Protein AF-A0A931Y1E7-F1 (afdb_monomer)

Mean predicted aligned error: 15.34 Å

Sequence (75 aa):
MSEADRRSRAAARAARMTLHRTRLQPHEADFSPVAGEDALSLVTRLTEEGWTAAGLPEPSYSRSEIPVRFVRRKR

Solvent-accessible surface area (backbone atoms only — not comparable to full-atom values): 5072 Å² total; per-residue (Å²): 136,55,72,68,60,50,50,54,54,51,51,59,48,58,77,64,60,75,84,48,89,84,69,58,69,80,78,74,81,69,90,74,73,72,55,73,69,60,33,51,56,50,53,52,52,55,48,56,50,51,29,56,75,68,74,44,80,78,85,85,74,58,87,87,66,52,95,68,79,91,73,83,78,81,128

Structure (mmCIF, N/CA/C/O backbone):
data_AF-A0A931Y1E7-F1
#
_entry.id   AF-A0A931Y1E7-F1
#
loop_
_atom_site.group_PDB
_atom_site.id
_atom_site.type_symbol
_atom_site.label_atom_id
_atom_site.label_alt_id
_atom_site.label_comp_id
_atom_site.label_asym_id
_atom_site.label_entity_id
_atom_site.label_seq_id
_atom_site.pdbx_PDB_ins_code
_atom_site.Cartn_x
_atom_site.Cartn_y
_atom_site.Cartn_z
_atom_site.occupancy
_atom_site.B_iso_or_equiv
_atom_site.auth_seq_id
_atom_site.auth_comp_id
_atom_site.auth_asym_id
_atom_site.auth_atom_id
_atom_site.pdbx_PDB_model_num
ATOM 1 N N . MET A 1 1 ? -6.948 37.415 -16.310 1.00 59.78 1 MET A N 1
ATOM 2 C CA . MET A 1 1 ? -7.562 36.121 -15.926 1.00 59.78 1 MET A CA 1
ATOM 3 C C . MET A 1 1 ? -7.252 35.896 -14.461 1.00 59.78 1 MET A C 1
ATOM 5 O O . MET A 1 1 ? -6.071 35.835 -14.134 1.00 59.78 1 MET A O 1
ATOM 9 N N . SER A 1 2 ? -8.263 35.877 -13.595 1.00 81.44 2 SER A N 1
ATOM 10 C CA . SER A 1 2 ? -8.033 35.810 -12.150 1.00 81.44 2 SER A CA 1
ATOM 11 C C . SER A 1 2 ? -7.706 34.383 -11.699 1.00 81.44 2 SER A C 1
ATOM 13 O O . SER A 1 2 ? -7.997 33.402 -12.389 1.00 81.44 2 SER A O 1
ATOM 15 N N . GLU A 1 3 ? -7.101 34.256 -10.522 1.00 77.94 3 GLU A N 1
ATOM 16 C CA . GLU A 1 3 ? -6.818 32.955 -9.914 1.00 77.94 3 GLU A CA 1
ATOM 17 C C . GLU A 1 3 ? -8.111 32.194 -9.568 1.00 77.94 3 GLU A C 1
ATOM 19 O O . GLU A 1 3 ? -8.188 30.973 -9.716 1.00 77.94 3 GLU A O 1
ATOM 24 N N . ALA A 1 4 ? -9.172 32.928 -9.222 1.00 77.94 4 ALA A N 1
ATOM 25 C CA . ALA A 1 4 ? -10.507 32.376 -9.021 1.00 77.94 4 ALA A CA 1
ATOM 26 C C . ALA A 1 4 ? -11.061 31.740 -10.311 1.00 77.94 4 ALA A C 1
ATOM 28 O O . ALA A 1 4 ? -11.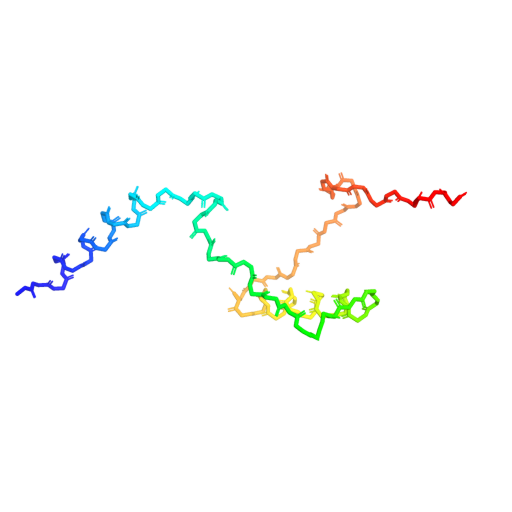574 30.618 -10.278 1.00 77.94 4 ALA A O 1
ATOM 29 N N . ASP A 1 5 ? -10.855 32.380 -11.469 1.00 79.12 5 ASP A N 1
ATOM 30 C CA . ASP A 1 5 ? -11.282 31.837 -12.767 1.00 79.12 5 ASP A CA 1
ATOM 31 C C . ASP A 1 5 ? -10.503 30.577 -13.155 1.00 79.12 5 ASP A C 1
ATOM 33 O O . ASP A 1 5 ? -11.014 29.714 -13.876 1.00 79.12 5 ASP A O 1
ATOM 37 N N . ARG A 1 6 ? -9.232 30.465 -12.744 1.00 75.19 6 ARG A N 1
ATOM 38 C CA . ARG A 1 6 ? -8.434 29.249 -12.970 1.00 75.19 6 ARG A CA 1
ATOM 39 C C . ARG A 1 6 ? -8.943 28.093 -12.118 1.00 75.19 6 ARG A C 1
ATOM 41 O O . ARG A 1 6 ? -9.164 27.012 -12.665 1.00 75.19 6 ARG A O 1
ATOM 48 N N . ARG A 1 7 ? -9.184 28.325 -10.823 1.00 76.88 7 ARG A N 1
ATOM 49 C CA . ARG A 1 7 ? -9.690 27.294 -9.901 1.00 76.88 7 ARG A CA 1
ATOM 50 C C . ARG A 1 7 ? -11.077 26.801 -10.291 1.00 76.88 7 ARG A C 1
ATOM 52 O O . ARG A 1 7 ? -11.285 25.594 -10.348 1.00 76.88 7 ARG A O 1
ATOM 59 N N . SER A 1 8 ? -11.987 27.708 -10.647 1.00 79.12 8 SER A N 1
ATOM 60 C CA . SER A 1 8 ? -13.340 27.350 -11.095 1.00 79.12 8 SER A CA 1
ATOM 61 C C . SER A 1 8 ? -13.309 26.444 -12.335 1.00 79.12 8 SER A C 1
ATOM 63 O O . SER A 1 8 ? -13.954 25.394 -12.377 1.00 79.12 8 SER A O 1
ATOM 65 N N . ARG A 1 9 ? -12.450 26.759 -13.314 1.00 75.69 9 ARG A N 1
ATOM 66 C CA . ARG A 1 9 ? -12.269 25.909 -14.503 1.00 75.69 9 ARG A CA 1
ATOM 67 C C . ARG A 1 9 ? -11.588 24.575 -14.198 1.00 75.69 9 ARG A C 1
ATOM 69 O O . ARG A 1 9 ? -11.918 23.583 -14.841 1.00 75.69 9 ARG A O 1
ATOM 76 N N . ALA A 1 10 ? -10.656 24.526 -13.249 1.00 71.56 10 ALA A N 1
ATOM 77 C CA . ALA A 1 10 ? -10.035 23.275 -12.816 1.00 71.56 10 ALA A CA 1
ATOM 78 C C . ALA A 1 10 ? -11.046 22.353 -12.111 1.00 71.56 10 ALA A C 1
ATOM 80 O O . ALA A 1 10 ? -11.131 21.176 -12.458 1.00 71.56 10 ALA A O 1
ATOM 81 N N . ALA A 1 11 ? -11.874 22.898 -11.216 1.00 71.06 11 ALA A N 1
ATOM 82 C CA . ALA A 1 11 ? -12.938 22.163 -10.536 1.00 71.06 11 ALA A CA 1
ATOM 83 C C . ALA A 1 11 ? -13.997 21.636 -11.521 1.00 71.06 11 ALA A C 1
ATOM 85 O O . ALA A 1 11 ? -14.377 20.469 -11.456 1.00 71.06 11 ALA A O 1
ATOM 86 N N . ALA A 1 12 ? -14.401 22.451 -12.503 1.00 71.06 12 ALA A N 1
ATOM 87 C CA . ALA A 1 12 ? -15.324 22.028 -13.557 1.00 71.06 12 ALA A CA 1
ATOM 88 C C . ALA A 1 12 ? -14.750 20.914 -14.458 1.00 71.06 12 ALA A C 1
ATOM 90 O O . ALA A 1 12 ? -15.504 20.075 -14.951 1.00 71.06 12 ALA A O 1
ATOM 91 N N . ARG A 1 13 ? -13.422 20.877 -14.668 1.00 66.06 13 ARG A N 1
ATOM 92 C CA . ARG A 1 13 ? -12.749 19.767 -15.369 1.00 66.06 13 ARG A CA 1
ATOM 93 C C . ARG A 1 13 ? -12.705 18.506 -14.516 1.00 66.06 13 ARG A C 1
ATOM 95 O O . ARG A 1 13 ? -13.048 17.446 -15.026 1.00 66.06 13 ARG A O 1
ATOM 102 N N . ALA A 1 14 ? -12.345 18.625 -13.240 1.00 60.56 14 ALA A N 1
ATOM 103 C CA . ALA A 1 14 ? -12.305 17.497 -12.313 1.00 60.56 14 ALA A CA 1
ATOM 104 C C . ALA A 1 14 ? -13.688 16.837 -12.161 1.00 60.56 14 ALA A C 1
ATOM 106 O O . ALA A 1 14 ? -13.797 15.620 -12.256 1.00 60.56 14 ALA A O 1
ATOM 107 N N . ALA A 1 15 ? -14.757 17.634 -12.054 1.00 57.97 15 ALA A N 1
ATOM 108 C CA . ALA A 1 15 ? -16.136 17.142 -11.973 1.00 57.97 15 ALA A CA 1
ATOM 109 C C . ALA A 1 15 ? -16.620 16.414 -13.247 1.00 57.97 15 ALA A C 1
ATOM 111 O O . ALA A 1 15 ? -17.580 15.650 -13.194 1.00 57.97 15 ALA A O 1
ATOM 112 N N . ARG A 1 16 ? -15.966 16.641 -14.397 1.00 54.75 16 ARG A N 1
ATOM 113 C CA . ARG A 1 16 ? -16.254 15.987 -15.688 1.00 54.75 16 ARG A CA 1
ATOM 114 C C . ARG A 1 16 ? -15.260 14.884 -16.056 1.00 54.75 16 ARG A C 1
ATOM 116 O O . ARG A 1 16 ? -15.426 14.261 -17.103 1.00 54.75 16 ARG A O 1
ATOM 123 N N . MET A 1 17 ? -14.237 14.628 -15.240 1.00 44.12 17 MET A N 1
ATOM 124 C CA . MET A 1 17 ? -13.315 13.517 -15.467 1.00 44.12 17 MET A CA 1
ATOM 125 C C . MET A 1 17 ? -13.992 12.206 -15.072 1.00 44.12 17 MET A C 1
ATOM 127 O O . MET A 1 17 ? -13.813 11.678 -13.980 1.00 44.12 17 MET A O 1
ATOM 131 N N . THR A 1 18 ? -14.787 11.663 -15.987 1.00 52.66 18 THR A N 1
ATOM 132 C CA . THR A 1 18 ? -15.257 10.283 -15.902 1.00 52.66 18 THR A CA 1
ATOM 133 C C . THR A 1 18 ? -14.041 9.377 -16.096 1.00 52.66 18 THR A C 1
ATOM 135 O O . THR A 1 18 ? -13.527 9.242 -17.209 1.00 52.66 18 THR A O 1
ATOM 138 N N . LEU A 1 19 ? -13.528 8.799 -15.007 1.00 49.72 19 LEU A N 1
ATOM 139 C CA . LEU A 1 19 ? -12.440 7.824 -15.056 1.00 49.72 19 LEU A CA 1
ATOM 140 C C . LEU A 1 19 ? -12.945 6.561 -15.760 1.00 49.72 19 LEU A C 1
ATOM 142 O O . LEU A 1 19 ? -13.594 5.701 -15.172 1.00 49.72 19 LEU A O 1
ATOM 146 N N . HIS A 1 20 ? -12.678 6.474 -17.059 1.0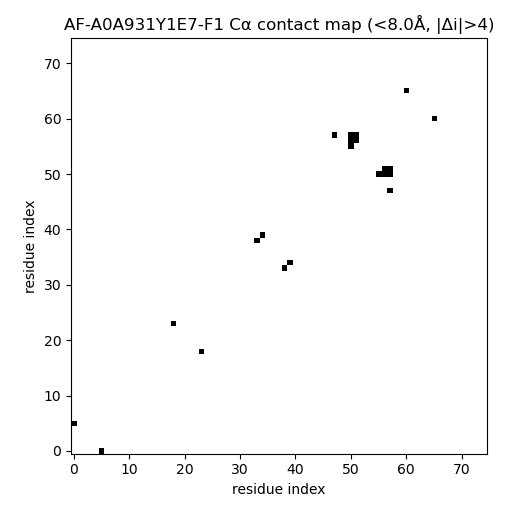0 48.47 20 HIS A N 1
ATOM 147 C CA . HIS A 1 20 ? -12.985 5.295 -17.851 1.00 48.47 20 HIS A CA 1
ATOM 148 C C . HIS A 1 20 ? -11.877 4.264 -17.624 1.00 48.47 20 HIS A C 1
ATOM 150 O O . HIS A 1 20 ? -10.713 4.541 -17.914 1.00 48.47 20 HIS A O 1
ATOM 156 N N . ARG A 1 21 ? -12.229 3.059 -17.158 1.00 50.91 21 ARG A N 1
ATOM 157 C CA . ARG A 1 21 ? -11.283 1.953 -16.896 1.00 50.91 21 ARG A CA 1
ATOM 158 C C . ARG A 1 21 ? -10.355 1.640 -18.084 1.00 50.91 21 ARG A C 1
ATOM 160 O O . ARG A 1 21 ? -9.267 1.123 -17.889 1.00 50.91 21 ARG A O 1
ATOM 167 N N . THR A 1 22 ? -10.784 1.970 -19.300 1.00 53.00 22 THR A N 1
ATOM 168 C CA . THR A 1 22 ? -10.069 1.737 -20.564 1.00 53.00 22 THR A CA 1
ATOM 169 C C . THR A 1 22 ? -9.223 2.918 -21.058 1.00 53.00 22 THR A C 1
ATOM 171 O O . THR A 1 22 ? -8.586 2.796 -22.098 1.00 53.00 22 THR A O 1
ATOM 174 N N . ARG A 1 23 ? -9.246 4.074 -20.374 1.00 49.03 23 ARG A N 1
ATOM 175 C CA . ARG A 1 23 ? -8.482 5.288 -20.738 1.00 49.03 23 ARG A CA 1
ATOM 176 C C . ARG A 1 23 ? -7.375 5.648 -19.747 1.00 49.03 23 ARG A C 1
ATOM 178 O O . ARG A 1 23 ? -6.656 6.617 -19.979 1.00 49.03 23 ARG A O 1
ATOM 185 N N . LEU A 1 24 ? -7.230 4.884 -18.665 1.00 58.22 24 LEU A N 1
ATOM 186 C CA . LEU A 1 24 ? -5.940 4.801 -17.988 1.00 58.22 24 LEU A CA 1
ATOM 187 C C . LEU A 1 24 ? -4.965 4.265 -19.042 1.00 58.22 24 LEU A C 1
ATOM 189 O O . LEU A 1 24 ? -5.333 3.351 -19.779 1.00 58.22 24 LEU A O 1
ATOM 193 N N . GLN A 1 25 ? -3.824 4.930 -19.213 1.00 52.25 25 GLN A N 1
ATOM 194 C CA . GLN A 1 25 ? -2.856 4.664 -20.282 1.00 52.25 25 GLN A CA 1
ATOM 195 C C . GLN A 1 25 ? -2.591 3.158 -20.468 1.00 52.25 25 GLN A C 1
ATOM 197 O O . GLN A 1 25 ? -2.774 2.399 -19.511 1.00 52.25 25 GLN A O 1
ATOM 202 N N . PRO A 1 26 ? -2.193 2.700 -21.677 1.00 54.09 26 PRO A N 1
ATOM 203 C CA . PRO A 1 26 ? -1.795 1.308 -21.861 1.00 54.09 26 PRO A CA 1
ATOM 204 C C . PRO A 1 26 ? -0.826 0.936 -20.744 1.00 54.09 26 PRO A C 1
ATOM 206 O O . PRO A 1 26 ? 0.118 1.681 -20.493 1.00 54.09 26 PRO A O 1
ATOM 209 N N . HIS A 1 27 ? -1.133 -0.155 -20.039 1.00 56.91 27 HIS A N 1
ATOM 210 C CA . HIS A 1 27 ? -0.310 -0.670 -18.953 1.00 56.91 27 HIS A CA 1
ATOM 211 C C . HIS A 1 27 ? 1.122 -0.739 -19.486 1.00 56.91 27 HIS A C 1
ATOM 213 O O . HIS A 1 27 ? 1.382 -1.519 -20.406 1.00 56.91 27 HIS A O 1
ATOM 219 N N . GLU A 1 28 ? 2.013 0.133 -19.004 1.00 60.38 28 GLU A N 1
ATOM 220 C CA . GLU A 1 28 ? 3.415 0.041 -19.387 1.00 60.38 28 GLU A CA 1
ATOM 221 C C . GLU A 1 28 ? 3.876 -1.358 -18.994 1.00 60.38 28 GLU A C 1
ATOM 223 O O . GLU A 1 28 ? 3.582 -1.844 -17.894 1.00 60.38 28 GLU A O 1
ATOM 228 N N . ALA A 1 29 ? 4.487 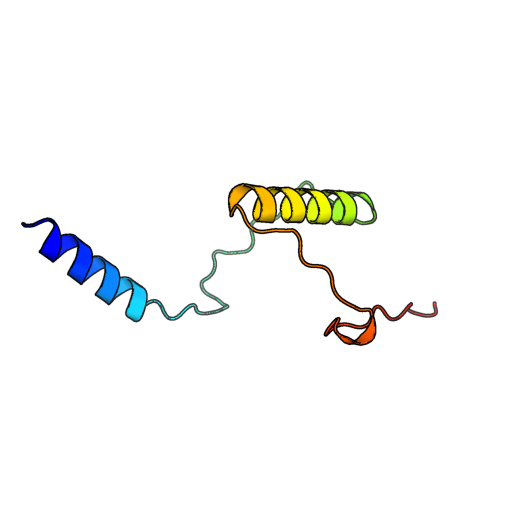-2.049 -19.954 1.00 54.78 29 ALA A N 1
ATOM 229 C CA . ALA A 1 29 ? 5.050 -3.354 -19.696 1.00 54.78 29 ALA A CA 1
ATOM 230 C C . ALA A 1 29 ? 6.183 -3.151 -18.693 1.00 54.78 29 ALA A C 1
ATOM 232 O O . ALA A 1 29 ? 7.213 -2.563 -19.018 1.00 54.78 29 ALA A O 1
ATOM 233 N N . ASP A 1 30 ? 5.964 -3.605 -17.464 1.00 63.47 30 ASP A N 1
ATOM 234 C CA . ASP A 1 30 ? 7.027 -3.697 -16.483 1.00 63.47 30 ASP A CA 1
ATOM 235 C C . ASP A 1 30 ? 7.967 -4.818 -16.936 1.00 63.47 30 ASP A C 1
ATOM 237 O O . ASP A 1 30 ? 7.604 -5.997 -16.933 1.00 63.47 30 ASP A O 1
ATOM 241 N N . PHE A 1 31 ? 9.153 -4.439 -17.411 1.00 64.00 31 PHE A N 1
ATOM 242 C CA . PHE A 1 31 ? 10.184 -5.380 -17.851 1.00 64.00 31 PHE A CA 1
ATOM 243 C C . PHE A 1 31 ? 10.964 -5.991 -16.677 1.00 64.00 31 PHE A C 1
ATOM 245 O O 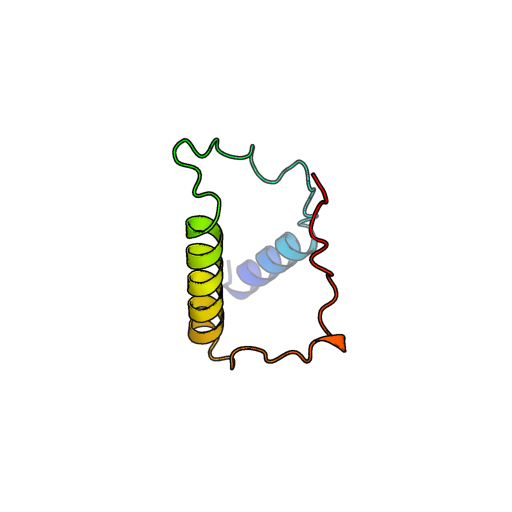. PHE A 1 31 ? 11.781 -6.886 -16.894 1.00 64.00 31 PHE A O 1
ATOM 252 N N . SER A 1 32 ? 10.678 -5.552 -15.449 1.00 71.81 32 SER A N 1
ATOM 253 C CA . SER A 1 32 ? 11.306 -6.012 -14.212 1.00 71.81 32 SER A CA 1
ATOM 254 C C . SER A 1 32 ? 10.249 -6.261 -13.124 1.00 71.81 32 SER A C 1
ATOM 256 O O . SER A 1 32 ? 10.359 -5.702 -12.030 1.00 71.81 32 SER A O 1
ATOM 258 N N . PRO A 1 33 ? 9.219 -7.089 -13.390 1.00 73.50 33 PRO A N 1
ATOM 259 C CA . PRO A 1 33 ? 8.102 -7.235 -12.473 1.00 73.50 33 PRO A CA 1
ATOM 260 C C . PRO A 1 33 ? 8.576 -7.835 -11.150 1.00 73.50 33 PRO A C 1
ATOM 262 O O . PRO A 1 33 ? 9.101 -8.950 -11.101 1.00 73.50 33 PRO A O 1
ATOM 265 N N . VAL A 1 34 ? 8.349 -7.105 -10.060 1.00 73.81 34 VAL A N 1
ATOM 266 C CA . VAL A 1 34 ? 8.571 -7.628 -8.712 1.00 73.81 34 VAL A CA 1
ATOM 267 C C . VAL A 1 34 ? 7.443 -8.612 -8.400 1.00 73.81 34 VAL A C 1
ATOM 269 O O . VAL A 1 34 ? 6.262 -8.282 -8.520 1.00 73.81 34 VAL A O 1
ATOM 272 N N . ALA A 1 35 ? 7.792 -9.838 -8.013 1.00 76.44 35 ALA A N 1
ATOM 273 C CA . ALA A 1 35 ? 6.836 -10.919 -7.787 1.00 76.44 35 ALA A CA 1
ATOM 274 C C . ALA A 1 35 ? 7.069 -11.620 -6.443 1.00 76.44 35 ALA A C 1
ATOM 276 O O . ALA A 1 35 ? 8.114 -11.482 -5.814 1.00 76.44 35 ALA A O 1
ATOM 277 N N . GLY A 1 36 ? 6.082 -12.409 -6.013 1.00 79.00 36 GLY A N 1
ATOM 278 C CA . GLY A 1 36 ? 6.203 -13.248 -4.822 1.00 79.00 36 GLY A CA 1
ATOM 279 C C . GLY A 1 36 ? 6.402 -12.440 -3.538 1.00 79.00 36 GLY A C 1
ATOM 280 O O . GLY A 1 36 ? 5.657 -11.501 -3.267 1.00 79.00 36 GLY A O 1
ATOM 281 N N . GLU A 1 37 ? 7.379 -12.846 -2.733 1.00 81.94 37 GLU A N 1
ATOM 282 C CA . GLU A 1 37 ? 7.677 -12.233 -1.435 1.00 81.94 37 GLU A CA 1
ATOM 283 C C . GLU A 1 37 ? 8.164 -10.785 -1.569 1.00 81.94 37 GLU A C 1
ATOM 285 O O . GLU A 1 37 ? 7.720 -9.917 -0.817 1.00 81.94 37 GLU A O 1
ATOM 290 N N . ASP A 1 38 ? 8.976 -10.497 -2.587 1.00 70.00 38 ASP A N 1
ATOM 291 C CA . ASP A 1 38 ? 9.497 -9.151 -2.833 1.00 70.00 38 ASP A CA 1
ATOM 292 C C . ASP A 1 38 ? 8.372 -8.160 -3.155 1.00 70.00 38 ASP A C 1
ATOM 294 O O . ASP A 1 38 ? 8.397 -7.011 -2.711 1.00 70.00 38 ASP A O 1
ATOM 298 N N . ALA A 1 39 ? 7.337 -8.615 -3.870 1.00 75.75 39 ALA A N 1
ATOM 299 C CA . ALA A 1 39 ? 6.178 -7.788 -4.190 1.00 75.75 39 ALA A CA 1
ATOM 300 C C . ALA A 1 39 ? 5.379 -7.443 -2.931 1.00 75.75 39 ALA A C 1
ATOM 302 O O . ALA A 1 39 ? 4.943 -6.305 -2.763 1.00 75.75 39 ALA A O 1
ATOM 303 N N . LEU A 1 40 ? 5.216 -8.413 -2.027 1.00 78.56 40 LEU A N 1
ATOM 304 C CA . LEU A 1 40 ? 4.553 -8.194 -0.743 1.00 78.56 40 LEU A CA 1
ATOM 305 C C . LEU A 1 40 ? 5.355 -7.214 0.118 1.00 78.56 40 LEU A C 1
ATOM 307 O O . LEU A 1 40 ? 4.783 -6.257 0.626 1.00 78.56 40 LEU A O 1
ATOM 311 N N . SER A 1 41 ? 6.675 -7.401 0.217 1.00 79.88 41 SER A N 1
ATOM 312 C CA . SER A 1 41 ? 7.572 -6.494 0.947 1.00 79.88 41 SER A CA 1
ATOM 313 C C . SE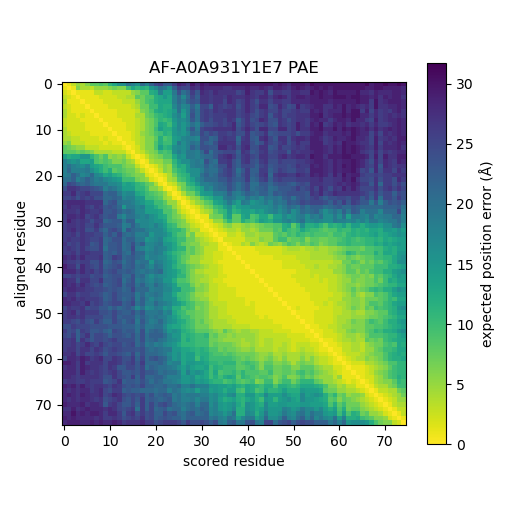R A 1 41 ? 7.501 -5.058 0.420 1.00 79.88 41 SER A C 1
ATOM 315 O O . SER A 1 41 ? 7.456 -4.107 1.203 1.00 79.88 41 SER A O 1
ATOM 317 N N . LEU A 1 42 ? 7.475 -4.891 -0.905 1.0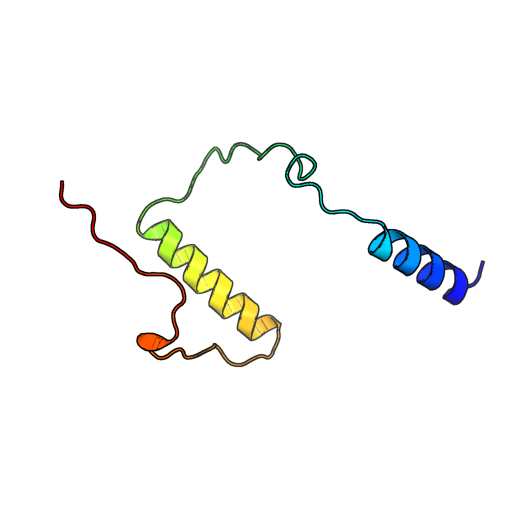0 80.56 42 LEU A N 1
ATOM 318 C CA . LEU A 1 42 ? 7.368 -3.583 -1.543 1.00 80.56 42 LEU A CA 1
ATOM 319 C C . LEU A 1 42 ? 6.016 -2.920 -1.253 1.00 80.56 42 LEU A C 1
ATOM 321 O O . LEU A 1 42 ? 5.982 -1.762 -0.846 1.00 80.56 42 LEU A O 1
ATOM 325 N N . VAL A 1 43 ? 4.907 -3.647 -1.428 1.00 87.50 43 VAL A N 1
ATOM 326 C CA . VAL A 1 43 ? 3.557 -3.119 -1.172 1.00 87.50 43 VAL A CA 1
ATOM 327 C C . VAL A 1 43 ? 3.388 -2.719 0.291 1.00 87.50 43 VAL A C 1
ATOM 329 O O . VAL A 1 43 ? 2.829 -1.655 0.558 1.00 87.50 43 VAL A O 1
ATOM 332 N N . THR A 1 44 ? 3.890 -3.525 1.230 1.00 87.75 44 THR A N 1
ATOM 333 C CA . THR A 1 44 ? 3.858 -3.198 2.661 1.00 87.75 44 THR A CA 1
ATOM 334 C C . THR A 1 44 ? 4.592 -1.887 2.934 1.00 87.75 44 THR A C 1
ATOM 336 O O . THR A 1 44 ? 3.985 -0.964 3.471 1.00 87.75 44 THR A O 1
ATOM 339 N N . ARG A 1 45 ? 5.841 -1.746 2.464 1.00 88.81 45 ARG A N 1
ATOM 340 C CA . ARG A 1 45 ? 6.628 -0.515 2.657 1.00 88.81 45 ARG A CA 1
ATOM 341 C C . ARG A 1 45 ? 5.955 0.719 2.063 1.00 88.81 45 ARG A C 1
ATOM 343 O O . ARG A 1 45 ? 5.821 1.729 2.742 1.00 88.81 45 ARG A O 1
ATOM 350 N N . LEU A 1 46 ? 5.471 0.630 0.824 1.00 90.69 46 LEU A N 1
ATOM 351 C CA . LEU A 1 46 ? 4.767 1.746 0.180 1.00 90.69 46 LEU A CA 1
ATOM 352 C C . LEU A 1 46 ? 3.482 2.131 0.925 1.00 90.69 46 LEU A C 1
ATOM 354 O O . LEU A 1 46 ? 3.099 3.300 0.941 1.00 90.69 46 LEU A O 1
ATOM 358 N N . THR A 1 47 ? 2.812 1.156 1.542 1.00 89.31 47 THR A N 1
ATOM 359 C CA . THR A 1 47 ? 1.622 1.407 2.359 1.00 89.31 47 THR A CA 1
ATOM 360 C C . THR A 1 47 ? 1.996 2.185 3.620 1.00 89.31 47 THR A C 1
ATOM 362 O O . THR A 1 47 ? 1.413 3.240 3.865 1.00 89.31 47 THR A O 1
ATOM 365 N N . GLU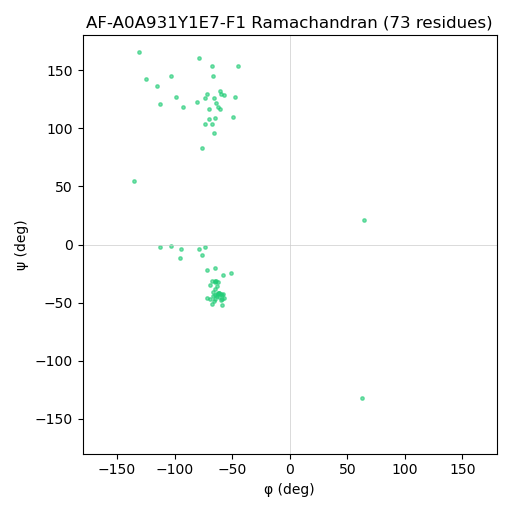 A 1 48 ? 2.992 1.720 4.375 1.00 89.44 48 GLU A N 1
ATOM 366 C CA . GLU A 1 48 ? 3.503 2.388 5.584 1.00 89.44 48 GLU A CA 1
ATOM 367 C C . GLU A 1 48 ? 3.974 3.823 5.296 1.00 89.44 48 GLU A C 1
ATOM 369 O O . GLU A 1 48 ? 3.607 4.772 6.000 1.00 89.44 48 GLU A O 1
ATOM 374 N N . GLU A 1 49 ? 4.742 4.005 4.219 1.00 92.06 49 GLU A N 1
ATOM 375 C CA . GLU A 1 49 ? 5.206 5.316 3.762 1.00 92.06 49 GLU A CA 1
ATOM 376 C C . GLU A 1 49 ? 4.032 6.228 3.388 1.00 92.06 49 GLU A C 1
ATOM 378 O O . GLU A 1 49 ? 4.020 7.403 3.755 1.00 92.06 49 GLU A O 1
ATOM 383 N N . GLY A 1 50 ? 3.014 5.691 2.709 1.00 92.31 50 GLY A N 1
ATOM 384 C CA . GLY A 1 50 ? 1.812 6.428 2.328 1.00 92.31 50 GLY A CA 1
ATOM 385 C C . GLY A 1 50 ? 1.019 6.951 3.529 1.00 92.31 50 GLY A C 1
ATOM 386 O O . GLY A 1 50 ? 0.632 8.122 3.543 1.00 92.31 50 GLY A O 1
ATOM 387 N N . TRP A 1 51 ? 0.814 6.123 4.558 1.00 90.94 51 TRP A N 1
ATOM 388 C CA . TRP A 1 51 ? 0.152 6.539 5.803 1.00 90.94 51 TRP A CA 1
ATOM 389 C C . TRP A 1 51 ? 0.969 7.592 6.554 1.00 90.94 51 TRP A C 1
ATOM 391 O O . TRP A 1 51 ? 0.427 8.625 6.958 1.00 90.94 51 TRP A O 1
ATOM 401 N N . THR A 1 52 ? 2.285 7.383 6.644 1.00 92.06 52 THR A N 1
ATOM 402 C CA . THR A 1 52 ? 3.216 8.337 7.258 1.00 92.06 52 THR A CA 1
ATOM 403 C C . THR A 1 52 ? 3.185 9.691 6.547 1.00 92.06 52 THR A C 1
ATOM 405 O O . THR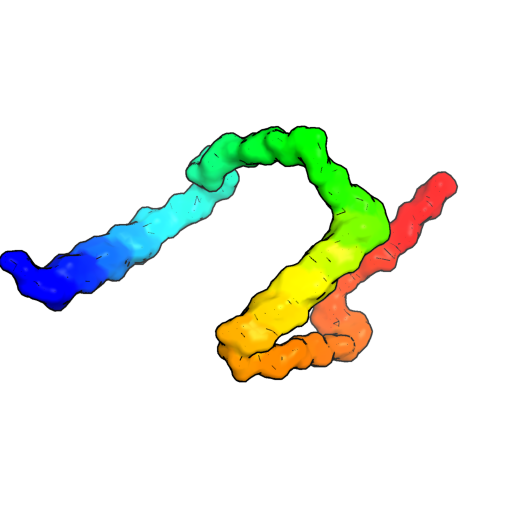 A 1 52 ? 3.043 10.728 7.194 1.00 92.06 52 THR A O 1
ATOM 408 N N . ALA A 1 53 ? 3.250 9.699 5.213 1.00 92.94 53 ALA A N 1
ATOM 409 C CA . ALA A 1 53 ? 3.197 10.914 4.401 1.00 92.94 53 ALA A CA 1
ATOM 410 C C . ALA A 1 53 ? 1.848 11.643 4.514 1.00 92.94 53 ALA A C 1
ATOM 412 O O . ALA A 1 53 ? 1.799 12.871 4.442 1.00 92.94 53 ALA A O 1
ATOM 413 N N . ALA A 1 54 ? 0.758 10.902 4.725 1.00 93.62 54 ALA A N 1
ATOM 414 C CA . ALA A 1 54 ? -0.563 11.463 4.985 1.00 93.62 54 ALA A CA 1
ATOM 415 C C . ALA A 1 54 ? -0.731 11.997 6.423 1.00 93.62 54 ALA A C 1
ATOM 417 O O . ALA A 1 54 ? -1.745 12.633 6.712 1.00 93.62 54 ALA A O 1
ATOM 418 N N . GLY A 1 55 ? 0.228 11.748 7.326 1.00 94.50 55 GLY A N 1
ATOM 419 C CA . GLY A 1 55 ? 0.122 12.096 8.746 1.00 94.50 55 GLY A CA 1
ATOM 420 C C . GLY A 1 55 ? -0.988 11.333 9.474 1.00 94.50 55 GLY A C 1
ATOM 421 O O . GLY A 1 55 ? -1.489 11.794 10.499 1.00 94.50 55 GLY A O 1
ATOM 422 N N . LEU A 1 56 ? -1.409 10.195 8.922 1.00 92.75 56 LEU A N 1
ATOM 423 C CA . LEU A 1 56 ? -2.470 9.359 9.464 1.00 92.75 56 LEU A CA 1
ATOM 424 C C . LEU A 1 56 ? -1.851 8.134 10.153 1.00 92.75 56 LEU A C 1
ATOM 426 O O . LEU A 1 56 ? -0.837 7.619 9.683 1.00 92.75 56 LEU A O 1
ATOM 430 N N . PRO A 1 57 ? -2.442 7.642 11.255 1.00 88.88 57 PRO A N 1
ATOM 431 C CA . PRO A 1 57 ? -1.975 6.414 11.880 1.00 88.88 57 PRO A CA 1
ATOM 432 C C . PRO A 1 57 ? -2.226 5.223 10.955 1.00 88.88 57 PRO A C 1
ATOM 434 O O . PRO A 1 57 ? -3.244 5.172 10.262 1.00 88.88 57 PRO A O 1
ATOM 437 N N . GLU A 1 58 ? -1.320 4.249 10.983 1.00 85.12 58 GLU A N 1
ATOM 438 C CA . GLU A 1 58 ? -1.510 3.005 10.247 1.00 85.12 58 GLU A CA 1
ATOM 439 C C . GLU A 1 58 ? -2.784 2.290 10.739 1.00 85.12 58 GLU A C 1
ATOM 441 O O . GLU A 1 58 ? -3.012 2.174 11.951 1.00 85.12 58 GLU A O 1
ATOM 446 N N . PRO A 1 59 ? -3.659 1.836 9.829 1.00 84.44 59 PRO A N 1
ATOM 447 C CA . PRO A 1 59 ? -4.921 1.245 10.217 1.00 84.44 59 PRO A CA 1
ATOM 448 C C . PRO A 1 59 ? -4.701 -0.138 10.833 1.00 84.44 59 PRO A C 1
ATOM 450 O O . PRO A 1 59 ? -4.082 -1.019 10.239 1.00 84.44 59 PRO A O 1
ATOM 453 N N . SER A 1 60 ? -5.289 -0.359 12.008 1.00 84.62 60 SER A N 1
ATOM 454 C CA . SER A 1 60 ? -5.415 -1.696 12.585 1.00 84.62 60 SER A CA 1
ATOM 455 C C . SER A 1 60 ? -6.811 -2.238 12.296 1.00 84.62 60 SER A C 1
ATOM 457 O O . SER A 1 60 ? -7.816 -1.586 12.571 1.00 84.62 60 SER A O 1
ATOM 459 N N . TYR A 1 61 ? -6.869 -3.434 11.716 1.00 82.69 61 TYR A N 1
ATOM 460 C CA . TYR A 1 61 ? -8.119 -4.137 11.450 1.00 82.69 61 TYR A CA 1
ATOM 461 C C . TYR A 1 61 ? -8.160 -5.413 12.278 1.00 82.69 61 TYR A C 1
ATOM 463 O O . TYR A 1 61 ? -7.189 -6.176 12.317 1.00 82.69 61 TYR A O 1
ATOM 471 N N . SER A 1 62 ? -9.304 -5.701 12.893 1.00 84.38 62 SER A N 1
ATOM 472 C CA . SER A 1 62 ? -9.556 -7.049 13.386 1.00 84.38 62 SER A CA 1
ATOM 473 C C . SER A 1 62 ? -9.706 -8.007 12.201 1.00 84.38 62 SER A C 1
ATOM 475 O O . SER A 1 62 ? -10.124 -7.639 11.101 1.00 84.38 62 SER A O 1
ATOM 477 N N . ARG A 1 63 ? -9.404 -9.292 12.415 1.00 77.62 63 ARG A N 1
ATOM 478 C CA . ARG A 1 63 ? -9.503 -10.305 11.351 1.00 77.62 63 ARG A CA 1
ATOM 479 C C . ARG A 1 63 ? -10.916 -10.409 10.753 1.00 77.62 63 ARG A C 1
ATOM 481 O O . ARG A 1 63 ? -11.055 -10.818 9.604 1.00 77.62 63 ARG A O 1
ATOM 488 N N . SER A 1 64 ? -11.947 -10.058 11.520 1.00 84.25 64 SER A N 1
ATOM 489 C CA . SER A 1 64 ? -13.351 -10.014 11.090 1.00 84.25 64 SER A CA 1
ATOM 490 C C . SER A 1 64 ? -13.684 -8.860 10.143 1.00 84.25 64 SER A C 1
ATOM 492 O O . SER A 1 64 ? -14.673 -8.956 9.423 1.00 84.25 64 SER A O 1
ATOM 494 N N . GLU A 1 65 ? -12.886 -7.794 10.130 1.00 85.00 65 GLU A N 1
ATOM 495 C CA . GLU A 1 65 ? -13.159 -6.567 9.368 1.00 85.00 65 GLU A CA 1
ATOM 496 C C . GLU A 1 65 ? -12.465 -6.540 8.004 1.00 85.00 65 GLU A C 1
ATOM 498 O O . GLU A 1 65 ? -12.784 -5.698 7.168 1.00 85.00 65 GLU A O 1
ATOM 503 N N . ILE A 1 66 ? -11.536 -7.466 7.746 1.00 80.44 66 ILE A N 1
ATOM 504 C CA . ILE A 1 66 ? -10.829 -7.533 6.467 1.00 80.44 66 ILE A CA 1
ATOM 505 C C . ILE A 1 66 ? -11.822 -7.997 5.378 1.00 80.44 66 ILE A C 1
ATOM 507 O O . ILE A 1 66 ? -12.297 -9.137 5.432 1.00 80.44 66 ILE A O 1
ATOM 511 N N . PRO A 1 67 ? -12.121 -7.171 4.353 1.00 72.38 67 PRO A N 1
ATOM 512 C CA . PRO A 1 67 ? -13.157 -7.457 3.350 1.00 72.38 67 PRO A CA 1
ATOM 513 C C . PRO A 1 67 ? -12.752 -8.545 2.342 1.00 72.38 67 PRO A C 1
ATOM 515 O O . PRO A 1 67 ? -13.530 -8.912 1.462 1.00 72.38 67 PRO A O 1
ATOM 518 N N . VAL A 1 68 ? -11.529 -9.067 2.453 1.00 71.44 68 VAL A N 1
ATOM 519 C CA . VAL A 1 68 ? -10.965 -10.090 1.573 1.00 71.44 68 VAL A CA 1
ATOM 520 C C . VAL A 1 68 ? -10.485 -11.290 2.383 1.00 71.44 68 VAL A C 1
ATOM 522 O O . VAL A 1 68 ? -9.941 -11.159 3.477 1.00 71.44 68 VAL A O 1
ATOM 525 N N . ARG A 1 69 ? -10.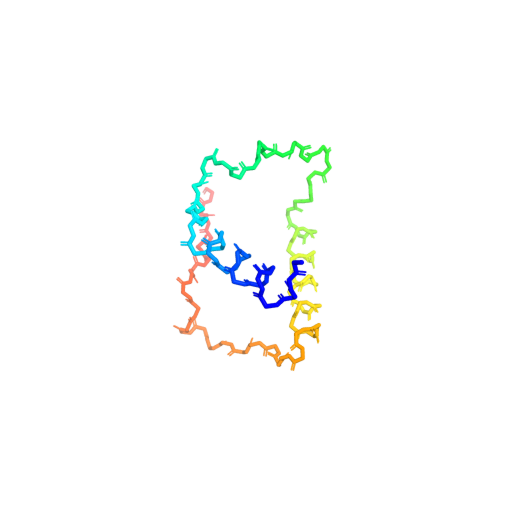668 -12.496 1.836 1.00 62.88 69 ARG A N 1
ATOM 526 C CA . ARG A 1 69 ? -10.158 -13.735 2.436 1.00 62.88 69 ARG A CA 1
ATOM 527 C C . ARG A 1 69 ? -9.069 -14.326 1.554 1.00 62.88 69 ARG A C 1
ATOM 529 O O . ARG A 1 69 ? -9.329 -14.693 0.411 1.00 62.88 69 ARG A O 1
ATOM 536 N N . PHE A 1 70 ? -7.866 -14.479 2.103 1.00 66.19 70 PHE A N 1
ATOM 537 C CA . PHE A 1 70 ? -6.799 -15.236 1.452 1.00 66.19 70 PHE A CA 1
ATOM 538 C C . PHE A 1 70 ? -7.111 -16.731 1.548 1.00 66.19 70 PHE A C 1
ATOM 540 O O . PHE A 1 70 ? -6.961 -17.349 2.604 1.00 66.19 70 PHE A O 1
ATOM 547 N N . VAL A 1 71 ? -7.573 -17.319 0.447 1.00 71.06 71 VAL A N 1
ATOM 548 C CA . VAL A 1 71 ? -7.811 -18.762 0.353 1.00 71.06 71 VAL A CA 1
ATOM 549 C C . VAL A 1 71 ? -6.554 -19.417 -0.210 1.00 71.06 71 VAL A C 1
ATOM 551 O O . VAL A 1 71 ? -6.157 -19.141 -1.341 1.00 71.06 71 VAL A O 1
ATOM 554 N N . ARG A 1 72 ? -5.919 -20.309 0.563 1.00 63.97 72 ARG A N 1
ATOM 555 C CA . ARG A 1 72 ? -4.856 -21.174 0.032 1.00 63.97 72 ARG A CA 1
ATOM 556 C C . ARG A 1 72 ? -5.448 -22.037 -1.082 1.00 63.97 72 ARG A C 1
ATOM 558 O O . ARG A 1 72 ? -6.314 -22.870 -0.818 1.00 63.97 72 ARG A O 1
ATOM 565 N N . ARG A 1 73 ? -4.968 -21.872 -2.316 1.00 64.50 73 ARG A N 1
ATOM 566 C CA . ARG A 1 73 ? -5.245 -22.835 -3.389 1.00 64.50 73 ARG A CA 1
ATOM 567 C C . ARG A 1 73 ? -4.635 -24.181 -2.988 1.00 64.50 73 ARG A C 1
ATOM 569 O O . ARG A 1 73 ? -3.424 -24.266 -2.795 1.00 64.50 73 ARG A O 1
ATOM 576 N N . LYS A 1 74 ? -5.468 -25.217 -2.846 1.00 61.25 74 LYS A N 1
ATOM 577 C CA . LYS A 1 74 ? -4.978 -26.600 -2.858 1.00 61.25 74 LYS A CA 1
ATOM 578 C C . LYS A 1 74 ? -4.446 -26.866 -4.270 1.00 61.25 74 LYS A C 1
ATOM 580 O O . LYS A 1 74 ? -5.141 -26.545 -5.233 1.00 61.25 74 LYS A O 1
ATOM 585 N N . ARG A 1 75 ? -3.194 -27.319 -4.360 1.00 54.91 75 ARG A N 1
ATOM 586 C CA . ARG A 1 75 ? -2.614 -27.829 -5.607 1.00 54.91 75 ARG A CA 1
ATOM 587 C C . ARG A 1 75 ? -3.288 -29.136 -5.991 1.00 54.91 75 ARG A C 1
ATOM 589 O O . ARG A 1 75 ? -3.654 -29.876 -5.050 1.00 54.91 75 ARG A O 1
#

pLDDT: mean 73.2, std 13.6, range [44.12, 94.5]

Foldseek 3Di:
DDPVVVVVVVVVVVVPPPPDPVPPPDDPPPPPDDDDPRVVVVVVVVLVVVCVVVVHDDDDDDPVRPPDDDDDDDD

Radius of gyration: 19.79 Å; Cα contacts (8 Å, |Δi|>4): 11; chains: 1; bounding box: 28×64×35 Å

Secondary structure (DSSP, 8-state):
--HHHHHHHHHHHHTT----TTTS------SS---HHHHHHHHHHHHHHHHHHTTPPPPP--TTT-S---PPPP-